Protein AF-A0A920JJE0-F1 (afdb_monomer_lite)

Structure (mmCIF, N/CA/C/O backbone):
data_AF-A0A920JJE0-F1
#
_entry.id   AF-A0A920JJE0-F1
#
loop_
_atom_site.group_PDB
_atom_site.id
_atom_site.type_symbol
_atom_site.label_atom_id
_atom_site.label_alt_id
_atom_site.label_comp_id
_atom_site.label_asym_id
_atom_site.label_entity_id
_atom_site.label_seq_id
_atom_site.pdbx_PDB_ins_code
_atom_site.Cartn_x
_atom_site.Cartn_y
_atom_site.Cartn_z
_atom_site.occupancy
_atom_site.B_iso_or_equiv
_atom_site.auth_seq_id
_atom_site.auth_comp_id
_atom_site.auth_asym_id
_atom_site.auth_atom_id
_atom_site.pdbx_PDB_model_num
ATOM 1 N N . MET A 1 1 ? 7.863 5.955 -34.265 1.00 67.25 1 MET A N 1
ATOM 2 C CA . MET A 1 1 ? 7.277 4.844 -33.481 1.00 67.25 1 MET A CA 1
ATOM 3 C C . MET A 1 1 ? 6.692 5.433 -32.214 1.00 67.25 1 MET A C 1
ATOM 5 O O . MET A 1 1 ? 7.344 6.296 -31.638 1.00 67.25 1 MET A O 1
ATOM 9 N N . SER A 1 2 ? 5.472 5.059 -31.826 1.00 91.81 2 SER A N 1
ATOM 10 C CA . SER A 1 2 ? 4.886 5.570 -30.582 1.00 91.81 2 SER A CA 1
ATOM 11 C C . SER A 1 2 ? 5.458 4.829 -29.368 1.00 91.81 2 SER A C 1
ATOM 13 O O . SER A 1 2 ? 5.899 3.686 -29.487 1.00 91.81 2 SER A O 1
ATOM 15 N N . VAL A 1 3 ? 5.428 5.463 -28.191 1.00 91.69 3 VAL A N 1
ATOM 16 C CA . VAL A 1 3 ? 5.827 4.825 -26.921 1.00 91.69 3 VAL A CA 1
ATOM 17 C C . VAL A 1 3 ? 4.988 3.573 -26.653 1.00 91.69 3 VAL A C 1
ATOM 19 O O . VAL A 1 3 ? 5.516 2.555 -26.221 1.00 91.69 3 VAL A O 1
ATOM 22 N N . ILE A 1 4 ? 3.692 3.620 -26.976 1.00 94.31 4 ILE A N 1
ATOM 23 C CA . ILE A 1 4 ? 2.770 2.493 -26.800 1.00 94.31 4 ILE A CA 1
ATOM 24 C C . ILE A 1 4 ? 3.209 1.295 -27.647 1.00 94.31 4 ILE A C 1
ATOM 26 O O . ILE A 1 4 ? 3.185 0.167 -27.162 1.00 94.31 4 ILE A O 1
ATOM 30 N N . ASP A 1 5 ? 3.624 1.526 -28.893 1.00 93.06 5 ASP A N 1
ATOM 31 C CA . ASP A 1 5 ? 4.067 0.440 -29.773 1.00 93.06 5 ASP A CA 1
ATOM 32 C C . ASP A 1 5 ? 5.364 -0.196 -29.265 1.00 93.06 5 ASP A C 1
ATOM 34 O O . ASP A 1 5 ? 5.488 -1.416 -29.299 1.00 93.06 5 ASP A O 1
ATOM 38 N N . GLY A 1 6 ? 6.281 0.608 -28.715 1.00 90.88 6 GLY A N 1
ATOM 39 C CA . GLY A 1 6 ? 7.491 0.101 -28.064 1.00 90.88 6 GLY A CA 1
ATOM 40 C C . GLY A 1 6 ? 7.186 -0.759 -26.833 1.00 90.88 6 GLY A C 1
ATOM 41 O O . GLY A 1 6 ? 7.701 -1.869 -26.717 1.00 90.88 6 GLY A O 1
ATOM 42 N N . LEU A 1 7 ? 6.294 -0.295 -25.949 1.00 93.88 7 LEU A N 1
ATOM 43 C CA . LEU A 1 7 ? 5.912 -1.018 -24.727 1.00 93.88 7 LEU A CA 1
ATOM 44 C C . LEU A 1 7 ? 5.159 -2.328 -25.007 1.00 93.88 7 LEU A C 1
ATOM 46 O O . LEU A 1 7 ? 5.242 -3.259 -24.214 1.00 93.88 7 LEU A O 1
ATOM 50 N N . LYS A 1 8 ? 4.435 -2.426 -26.130 1.00 94.25 8 LYS A N 1
ATOM 51 C CA . LYS A 1 8 ? 3.728 -3.658 -26.521 1.00 94.25 8 LYS A CA 1
ATOM 52 C C . LYS A 1 8 ? 4.667 -4.797 -26.909 1.00 94.25 8 LYS A C 1
ATOM 54 O O . LYS A 1 8 ? 4.292 -5.956 -26.760 1.00 94.25 8 LYS A O 1
ATOM 59 N N . THR A 1 9 ? 5.830 -4.475 -27.471 1.00 94.56 9 THR A N 1
ATOM 60 C CA . THR A 1 9 ? 6.784 -5.469 -27.992 1.00 94.56 9 THR A CA 1
ATOM 61 C C . THR A 1 9 ? 8.019 -5.641 -27.113 1.00 94.56 9 THR A C 1
ATOM 63 O O . THR A 1 9 ? 8.801 -6.560 -27.344 1.00 94.56 9 THR A O 1
ATOM 66 N N . GLY A 1 10 ? 8.219 -4.742 -26.149 1.00 89.88 10 GLY A N 1
ATOM 67 C CA . GLY A 1 10 ? 9.322 -4.795 -25.201 1.00 89.88 10 GLY A CA 1
ATOM 68 C C . GLY A 1 10 ? 9.167 -5.900 -24.148 1.00 89.88 10 GLY A C 1
ATOM 69 O O . GLY A 1 10 ? 8.113 -6.532 -24.033 1.00 89.88 10 GLY A O 1
ATOM 70 N N . PRO A 1 11 ? 10.225 -6.154 -23.366 1.00 90.81 11 PRO A N 1
ATOM 71 C CA . PRO A 1 11 ? 10.158 -7.055 -22.221 1.00 90.81 11 PRO A CA 1
ATOM 72 C C . PRO A 1 11 ? 9.220 -6.506 -21.130 1.00 90.81 11 PRO A C 1
ATOM 74 O O . PRO A 1 11 ? 9.002 -5.303 -21.018 1.00 90.81 11 PRO A O 1
ATOM 77 N N . ILE A 1 12 ? 8.694 -7.398 -20.281 1.00 89.81 12 ILE A N 1
ATOM 78 C CA . ILE A 1 12 ? 7.786 -7.032 -19.171 1.00 89.81 12 ILE A CA 1
ATOM 79 C C . ILE A 1 12 ? 8.454 -6.051 -18.193 1.00 89.81 12 ILE A C 1
ATOM 81 O O . ILE A 1 12 ? 7.794 -5.167 -17.653 1.00 89.81 12 ILE A O 1
ATOM 85 N N . ALA A 1 13 ? 9.755 -6.222 -17.953 1.00 87.00 13 ALA A N 1
ATOM 86 C CA . ALA A 1 13 ? 10.569 -5.331 -17.141 1.00 87.00 13 ALA A CA 1
ATOM 87 C C . ALA A 1 13 ? 12.016 -5.341 -17.648 1.00 87.00 13 ALA A C 1
ATOM 89 O O . ALA A 1 13 ? 12.543 -6.390 -18.023 1.00 87.00 13 ALA A O 1
ATOM 90 N N . GLU A 1 14 ? 12.659 -4.179 -17.616 1.00 85.69 14 GLU A N 1
ATOM 91 C CA . GLU A 1 14 ? 14.075 -3.983 -17.942 1.00 85.69 14 GLU A CA 1
ATOM 92 C C . GLU A 1 14 ? 14.844 -3.621 -16.664 1.00 85.69 14 GLU A C 1
ATOM 94 O O . GLU A 1 14 ? 14.265 -3.058 -15.736 1.00 85.69 14 GLU A O 1
ATOM 99 N N . ASN A 1 15 ? 16.142 -3.944 -16.599 1.00 82.06 15 ASN A N 1
ATOM 100 C CA . ASN A 1 15 ? 17.054 -3.549 -15.508 1.00 82.06 15 ASN A CA 1
ATOM 101 C C . ASN A 1 15 ? 16.544 -3.863 -14.084 1.00 82.06 15 ASN A C 1
ATOM 103 O O . ASN A 1 15 ? 16.678 -3.066 -13.156 1.00 82.06 15 ASN A O 1
ATOM 107 N N . THR A 1 16 ? 15.953 -5.045 -13.891 1.00 75.50 16 THR A N 1
ATOM 108 C CA . THR A 1 16 ? 15.315 -5.437 -12.620 1.00 75.50 16 THR A CA 1
ATOM 109 C C . THR A 1 16 ? 16.280 -5.531 -11.434 1.00 75.50 16 THR A C 1
ATOM 111 O O . THR A 1 16 ? 15.845 -5.393 -10.292 1.00 75.50 16 THR A O 1
ATOM 114 N N . ILE A 1 17 ? 17.574 -5.751 -11.684 1.00 71.12 17 ILE A N 1
ATOM 115 C CA . ILE A 1 17 ? 18.621 -5.792 -10.651 1.00 71.12 17 ILE A CA 1
ATOM 116 C C . ILE A 1 17 ? 18.922 -4.374 -10.152 1.00 71.12 17 ILE A C 1
ATOM 118 O O . ILE A 1 17 ? 18.770 -4.110 -8.961 1.00 71.12 17 ILE A O 1
ATOM 122 N N . ASP A 1 18 ? 19.232 -3.446 -11.060 1.00 68.25 18 ASP A N 1
ATOM 123 C CA . ASP A 1 18 ? 19.556 -2.053 -10.718 1.00 68.25 18 ASP A CA 1
ATOM 124 C C . ASP A 1 18 ? 18.393 -1.359 -9.990 1.00 68.25 18 ASP A C 1
ATOM 126 O O . ASP A 1 18 ? 18.593 -0.621 -9.022 1.00 68.25 18 ASP A O 1
ATOM 130 N N . ALA A 1 19 ? 17.153 -1.643 -10.411 1.00 65.25 19 ALA A N 1
ATOM 131 C CA . ALA A 1 19 ? 15.951 -1.136 -9.754 1.00 65.25 19 ALA A CA 1
ATOM 132 C C . ALA A 1 19 ? 15.831 -1.611 -8.293 1.00 65.25 19 ALA A C 1
ATOM 134 O O . ALA A 1 19 ? 15.384 -0.848 -7.433 1.00 65.25 19 ALA A O 1
ATOM 135 N N . ASN A 1 20 ? 16.248 -2.847 -7.996 1.00 66.12 20 ASN A N 1
ATOM 136 C CA . ASN A 1 20 ? 16.250 -3.372 -6.631 1.00 66.12 20 ASN A CA 1
ATOM 137 C C . ASN A 1 20 ? 17.321 -2.706 -5.766 1.00 66.12 20 ASN A C 1
ATOM 139 O O . ASN A 1 20 ? 17.008 -2.245 -4.667 1.00 66.12 20 ASN A O 1
ATOM 143 N N . GLU A 1 21 ? 18.556 -2.621 -6.262 1.00 64.44 21 GLU A N 1
ATOM 144 C CA . GLU A 1 21 ? 19.685 -2.067 -5.508 1.00 64.44 21 GLU A CA 1
ATOM 145 C C . GLU A 1 21 ? 19.473 -0.588 -5.158 1.00 64.44 21 GLU A C 1
ATOM 147 O O . GLU A 1 21 ? 19.671 -0.181 -4.014 1.00 64.44 21 GLU A O 1
ATOM 152 N N . GLN A 1 22 ? 18.996 0.219 -6.110 1.00 62.59 22 GLN A N 1
ATOM 153 C CA . GLN A 1 22 ? 18.858 1.666 -5.912 1.00 62.59 22 GLN A CA 1
ATOM 154 C C . GLN A 1 22 ? 17.677 2.067 -5.016 1.00 62.59 22 GLN A C 1
ATOM 156 O O . GLN A 1 22 ? 17.746 3.104 -4.358 1.00 62.59 22 GLN A O 1
ATOM 161 N N . HIS A 1 23 ? 16.589 1.287 -4.995 1.00 61.00 23 HIS A N 1
ATOM 162 C CA . HIS A 1 23 ? 15.334 1.694 -4.341 1.00 61.00 23 HIS A CA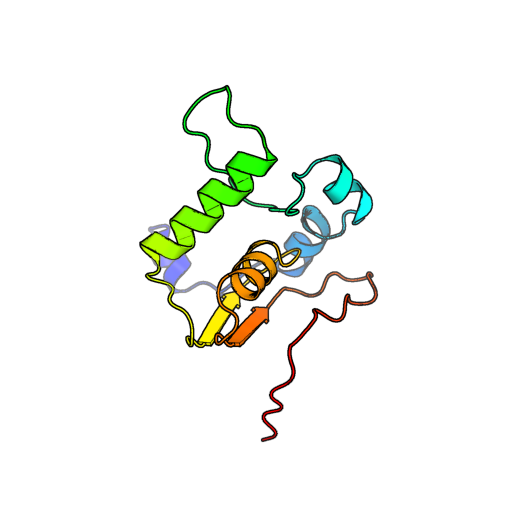 1
ATOM 163 C C . HIS A 1 23 ? 14.941 0.828 -3.140 1.00 61.00 23 HIS A C 1
ATOM 165 O O . HIS A 1 23 ? 14.182 1.284 -2.284 1.00 61.00 23 HIS A O 1
ATOM 171 N N . TYR A 1 24 ? 15.442 -0.406 -3.048 1.00 60.97 24 TYR A N 1
ATOM 172 C CA . TYR A 1 24 ? 14.976 -1.374 -2.057 1.00 60.97 24 TYR A CA 1
ATOM 173 C C . TYR A 1 24 ? 16.089 -1.927 -1.152 1.00 60.97 24 TYR A C 1
ATOM 175 O O . TYR A 1 24 ? 15.763 -2.544 -0.149 1.00 60.97 24 TYR A O 1
ATOM 183 N N . GLU A 1 25 ? 17.379 -1.669 -1.389 1.00 63.75 25 GLU A N 1
ATOM 184 C CA . GLU A 1 25 ? 18.462 -2.120 -0.483 1.00 63.75 25 GLU A CA 1
ATOM 185 C C . GLU A 1 25 ? 18.816 -1.124 0.645 1.00 63.75 25 GLU A C 1
ATOM 187 O O . GLU A 1 25 ? 19.881 -1.198 1.260 1.00 63.75 25 GLU A O 1
ATOM 192 N N . VAL A 1 26 ? 17.907 -0.202 0.978 1.00 71.88 26 VAL A N 1
ATOM 193 C CA . VAL A 1 26 ? 18.070 0.712 2.122 1.00 71.88 26 VAL A CA 1
ATOM 194 C C . VAL A 1 26 ? 17.692 -0.005 3.437 1.00 71.88 26 VAL A C 1
ATOM 196 O O . VAL A 1 26 ? 16.709 -0.753 3.460 1.00 71.88 26 VAL A O 1
ATOM 199 N N . PRO A 1 27 ? 18.422 0.195 4.558 1.00 77.62 27 PRO A N 1
ATOM 200 C CA . PRO A 1 27 ? 18.130 -0.487 5.821 1.00 77.62 27 PRO A CA 1
ATOM 201 C C . PRO A 1 27 ? 16.698 -0.265 6.322 1.00 77.62 27 PRO A C 1
ATOM 203 O O . PRO A 1 27 ? 16.173 0.844 6.272 1.00 77.62 27 PRO A O 1
ATOM 206 N N . GLY A 1 28 ? 16.079 -1.300 6.897 1.00 77.56 28 GLY A N 1
ATOM 207 C CA . GLY A 1 28 ? 14.695 -1.221 7.385 1.00 77.56 28 GLY A CA 1
ATOM 208 C C . GLY A 1 28 ? 14.449 -0.124 8.429 1.00 77.56 28 GLY A C 1
ATOM 209 O O . GLY A 1 28 ? 13.362 0.446 8.472 1.00 77.56 28 GLY A O 1
ATOM 210 N N . ASP A 1 29 ? 15.454 0.220 9.236 1.00 84.25 29 ASP A N 1
ATOM 211 C CA . ASP A 1 29 ? 15.330 1.276 10.249 1.00 84.25 29 ASP A CA 1
ATOM 212 C C . ASP A 1 29 ? 15.225 2.679 9.643 1.00 84.25 29 ASP A C 1
ATOM 214 O O . ASP A 1 29 ? 14.559 3.536 10.220 1.00 84.25 29 ASP A O 1
ATOM 218 N N . TYR A 1 30 ? 15.782 2.898 8.448 1.00 86.88 30 TYR A N 1
ATOM 219 C CA . TYR A 1 30 ? 15.549 4.135 7.706 1.00 86.88 30 TYR A CA 1
ATOM 220 C C . TYR A 1 30 ? 14.060 4.293 7.385 1.00 86.88 30 TYR A C 1
ATOM 222 O O . TYR A 1 30 ? 13.469 5.329 7.679 1.00 86.88 30 TYR A O 1
ATOM 230 N N . PHE A 1 31 ? 13.420 3.243 6.862 1.00 86.75 31 PHE A N 1
ATOM 231 C CA . PHE A 1 31 ? 11.998 3.290 6.516 1.00 86.75 31 PHE A CA 1
ATOM 232 C C . PHE A 1 31 ? 11.102 3.486 7.738 1.00 86.75 31 PHE A C 1
ATOM 234 O O . PHE A 1 31 ? 10.126 4.224 7.653 1.00 86.75 31 PHE A O 1
ATOM 241 N N . LYS A 1 32 ? 11.452 2.904 8.889 1.00 88.31 32 LYS A N 1
ATOM 242 C CA . LYS A 1 32 ? 10.739 3.172 10.149 1.00 88.31 32 LYS A CA 1
ATOM 243 C C . LYS A 1 32 ? 10.860 4.627 10.608 1.00 88.31 32 LYS A C 1
ATOM 245 O O . LYS A 1 32 ? 9.974 5.100 11.308 1.00 88.31 32 LYS A O 1
ATOM 250 N N . ALA A 1 33 ? 11.949 5.310 10.259 1.00 91.62 33 ALA A N 1
ATOM 251 C CA . ALA A 1 33 ? 12.177 6.699 10.645 1.00 91.62 33 ALA A CA 1
ATOM 252 C C . ALA A 1 33 ? 11.455 7.705 9.733 1.00 91.62 33 ALA A C 1
ATOM 254 O O . ALA A 1 33 ? 11.129 8.797 10.191 1.00 91.62 33 ALA A O 1
ATOM 255 N N . VAL A 1 34 ? 11.228 7.362 8.458 1.00 93.12 34 VAL A N 1
ATOM 256 C CA . VAL A 1 34 ? 10.676 8.302 7.460 1.00 93.12 34 VAL A CA 1
ATOM 257 C C . VAL A 1 34 ? 9.238 8.008 7.033 1.00 93.12 34 VAL A C 1
ATOM 259 O O . VAL A 1 34 ? 8.589 8.889 6.474 1.00 93.12 34 VAL A O 1
ATOM 262 N N . LEU A 1 35 ? 8.736 6.790 7.252 1.00 94.44 35 LEU A N 1
ATOM 263 C CA . LEU A 1 35 ? 7.363 6.411 6.908 1.00 94.44 35 LEU A CA 1
ATOM 264 C C . LEU A 1 35 ? 6.429 6.499 8.113 1.00 94.44 35 LEU A C 1
ATOM 266 O O . LEU A 1 35 ? 6.858 6.588 9.263 1.00 94.44 35 LEU A O 1
ATOM 270 N N . GLY A 1 36 ? 5.127 6.459 7.829 1.00 95.50 36 GLY A N 1
ATOM 271 C CA . GLY A 1 36 ? 4.110 6.390 8.861 1.00 95.50 36 GLY A CA 1
ATOM 272 C C . GLY A 1 36 ? 4.053 5.017 9.545 1.00 95.50 36 GLY A C 1
ATOM 273 O O . GLY A 1 36 ? 4.775 4.081 9.179 1.00 95.50 36 GLY A O 1
ATOM 274 N N . PRO A 1 37 ? 3.180 4.870 10.557 1.00 94.94 37 PRO A N 1
ATOM 275 C CA . PRO A 1 37 ? 3.080 3.659 11.371 1.00 94.94 37 PRO A CA 1
ATOM 276 C C . PRO A 1 37 ? 2.759 2.383 10.584 1.00 94.94 37 PRO A C 1
ATOM 278 O O . PRO A 1 37 ? 3.055 1.286 11.059 1.00 94.94 37 PRO A O 1
ATOM 281 N N . LYS A 1 38 ? 2.141 2.494 9.401 1.00 94.06 38 LYS A N 1
ATOM 282 C CA . LYS A 1 38 ? 1.817 1.349 8.541 1.00 94.06 38 LYS A CA 1
ATOM 283 C C . LYS A 1 38 ? 2.943 1.010 7.559 1.00 94.06 38 LYS A C 1
ATOM 285 O O . LYS A 1 38 ? 2.800 0.036 6.825 1.00 94.06 38 LYS A O 1
ATOM 290 N N . LEU A 1 39 ? 4.058 1.752 7.555 1.00 93.50 39 LEU A N 1
ATOM 291 C CA . LEU A 1 39 ? 5.197 1.575 6.641 1.00 93.50 39 LEU A CA 1
ATOM 292 C C . LEU A 1 39 ? 4.758 1.559 5.166 1.00 93.50 39 LEU A C 1
ATOM 294 O O . LEU A 1 39 ? 5.238 0.757 4.352 1.00 93.50 39 LEU A O 1
ATOM 298 N N . LYS A 1 40 ? 3.802 2.423 4.806 1.00 94.56 40 LYS A N 1
ATOM 299 C CA . LYS A 1 40 ? 3.263 2.492 3.450 1.00 94.56 40 LYS A CA 1
ATOM 300 C C . LYS A 1 40 ? 4.238 3.242 2.549 1.00 94.56 40 LYS A C 1
ATOM 302 O O . LYS A 1 40 ? 4.234 4.464 2.459 1.00 94.56 40 LYS A O 1
ATOM 307 N N . TYR A 1 41 ? 5.053 2.488 1.820 1.00 92.88 41 TYR A N 1
ATOM 308 C CA . TYR A 1 41 ? 5.978 3.047 0.834 1.00 92.88 41 TYR A CA 1
ATOM 309 C C . TYR A 1 41 ? 5.299 3.276 -0.529 1.00 92.88 41 TYR A C 1
ATOM 311 O O . TYR A 1 41 ? 5.671 2.698 -1.545 1.00 92.88 41 TYR A O 1
ATOM 319 N N . SER A 1 42 ? 4.222 4.065 -0.525 1.00 94.31 42 SER A N 1
ATOM 320 C CA . SER A 1 42 ? 3.493 4.545 -1.707 1.00 94.31 42 SER A CA 1
ATOM 321 C C . SER A 1 42 ? 2.577 5.714 -1.318 1.00 94.31 42 SER A C 1
ATOM 323 O O . SER A 1 42 ? 2.339 5.941 -0.134 1.00 94.31 42 SER A O 1
ATOM 325 N N . CYS A 1 43 ? 2.039 6.449 -2.299 1.00 97.19 43 CYS A N 1
ATOM 326 C CA . CYS A 1 43 ? 1.274 7.688 -2.080 1.00 97.19 43 CYS A CA 1
ATOM 327 C C . CYS A 1 43 ? 0.189 7.555 -0.994 1.00 97.19 43 CYS A C 1
ATOM 329 O O . CYS A 1 43 ? -0.574 6.594 -1.016 1.00 97.19 43 CYS A O 1
ATOM 331 N N . CYS A 1 44 ? 0.119 8.497 -0.055 1.00 98.00 44 CYS A N 1
ATOM 332 C CA . CYS A 1 44 ? -0.929 8.584 0.969 1.00 98.00 44 CYS A CA 1
ATOM 333 C C . CYS A 1 44 ? -2.065 9.512 0.511 1.00 98.00 44 CYS A C 1
ATOM 335 O O . CYS A 1 44 ? -1.920 10.218 -0.484 1.00 98.00 44 CYS A O 1
ATOM 337 N N . TRP A 1 45 ? -3.207 9.490 1.200 1.00 98.25 45 TRP A N 1
ATOM 338 C CA . TRP A 1 45 ? -4.368 10.309 0.846 1.00 98.25 45 TRP A CA 1
ATOM 339 C C . TRP A 1 45 ? -4.608 11.388 1.900 1.00 98.25 45 TRP A C 1
ATOM 341 O O . TRP A 1 45 ? -4.891 11.070 3.052 1.00 98.25 45 TRP A O 1
ATOM 351 N N . PHE A 1 46 ? -4.535 12.655 1.499 1.00 97.81 46 PHE A N 1
ATOM 352 C CA . PHE A 1 46 ? -4.731 13.807 2.377 1.00 97.81 46 PHE A CA 1
ATOM 353 C C . PHE A 1 46 ? -5.878 14.652 1.827 1.00 97.81 46 PHE A C 1
ATOM 355 O O . PHE A 1 46 ? -5.778 15.171 0.718 1.00 97.81 46 PHE A O 1
ATOM 362 N N . ASP A 1 47 ? -6.967 14.762 2.586 1.00 94.25 47 ASP A N 1
ATOM 363 C CA . ASP A 1 47 ? -8.096 15.627 2.214 1.00 94.25 47 ASP A CA 1
ATOM 364 C C . ASP A 1 47 ? -7.770 17.107 2.461 1.00 94.25 47 ASP A C 1
ATOM 366 O O . ASP A 1 47 ? -8.228 17.981 1.729 1.00 94.25 47 ASP A O 1
ATOM 370 N N . ASP A 1 48 ? -6.945 17.370 3.475 1.00 96.38 48 ASP A N 1
ATOM 371 C CA . ASP A 1 48 ? -6.464 18.689 3.862 1.00 96.38 48 ASP A CA 1
ATOM 372 C C . ASP A 1 48 ? -5.177 18.567 4.704 1.00 96.38 48 ASP A C 1
ATOM 374 O O . ASP A 1 48 ? -4.698 17.467 4.998 1.00 96.38 48 ASP A O 1
ATOM 378 N N . GLU A 1 49 ? -4.611 19.712 5.085 1.00 95.50 49 GLU A N 1
ATOM 379 C CA . GLU A 1 49 ? -3.324 19.825 5.783 1.00 95.50 49 GLU A CA 1
ATOM 380 C C . GLU A 1 49 ? -3.333 19.305 7.233 1.00 95.50 49 GLU A C 1
ATOM 382 O O . GLU A 1 49 ? -2.267 19.087 7.806 1.00 95.50 49 GLU A O 1
ATOM 387 N N . SER A 1 50 ? -4.505 19.099 7.846 1.00 96.50 50 SER A N 1
ATOM 388 C CA . SER A 1 50 ? -4.619 18.588 9.220 1.00 96.50 50 SER A CA 1
ATOM 389 C C . SER A 1 50 ? -4.426 17.074 9.323 1.00 96.50 50 SER A C 1
ATOM 391 O O . SER A 1 50 ? -4.163 16.562 10.412 1.00 96.50 50 SER A O 1
ATOM 393 N N . VAL A 1 51 ? -4.531 16.356 8.200 1.00 96.88 51 VAL A N 1
ATOM 394 C CA . VAL A 1 51 ? -4.408 14.897 8.149 1.00 96.88 51 VAL A CA 1
ATOM 395 C C . VAL A 1 51 ? -2.962 14.490 8.421 1.00 96.88 51 VAL A C 1
ATOM 397 O O . VAL A 1 51 ? -2.046 14.804 7.660 1.00 96.88 51 VAL A O 1
ATOM 400 N N . SER A 1 52 ? -2.750 13.738 9.499 1.00 97.75 52 SER A N 1
ATOM 401 C CA . SER A 1 52 ? -1.432 13.200 9.827 1.00 97.75 52 SER A CA 1
ATOM 402 C C . SER A 1 52 ? -0.981 12.153 8.802 1.00 97.75 52 SER A C 1
ATOM 404 O O . SER A 1 52 ? -1.791 11.521 8.123 1.00 97.75 52 SER A O 1
ATOM 406 N N . LEU A 1 53 ? 0.331 11.899 8.720 1.00 97.38 53 LEU A N 1
ATOM 407 C CA . LEU A 1 53 ? 0.876 10.879 7.816 1.00 97.38 53 LEU A CA 1
ATOM 408 C C . LEU A 1 53 ? 0.220 9.504 8.029 1.00 97.38 53 LEU A C 1
ATOM 410 O O . LEU A 1 53 ? -0.175 8.863 7.062 1.00 97.38 53 LEU A O 1
ATOM 414 N N . GLY A 1 54 ? 0.054 9.073 9.284 1.00 97.44 54 GLY A N 1
ATOM 415 C CA . GLY A 1 54 ? -0.566 7.782 9.598 1.00 97.44 54 GLY A CA 1
ATOM 416 C C . GLY A 1 54 ? -2.042 7.703 9.198 1.00 97.44 54 GLY A C 1
ATOM 417 O O . GLY A 1 54 ? -2.485 6.674 8.691 1.00 97.44 54 GLY A O 1
ATOM 418 N N . GLU A 1 55 ? -2.800 8.789 9.361 1.00 98.12 55 GLU A N 1
ATOM 419 C CA . GLU A 1 55 ? -4.178 8.857 8.861 1.00 98.12 55 GLU A CA 1
ATOM 420 C C . GLU A 1 55 ? -4.208 8.813 7.334 1.00 98.12 55 GLU A C 1
ATOM 422 O O . GLU A 1 55 ? -5.033 8.104 6.760 1.00 98.12 55 GLU A O 1
ATOM 427 N N . GLY A 1 56 ? -3.272 9.495 6.669 1.00 98.50 56 GLY A N 1
ATOM 428 C CA . GLY A 1 56 ? -3.163 9.473 5.216 1.00 98.50 56 GLY A CA 1
ATOM 429 C C . GLY A 1 56 ? -2.816 8.094 4.647 1.00 98.50 56 GLY A C 1
ATOM 430 O O . GLY A 1 56 ? -3.309 7.726 3.574 1.00 98.50 56 GLY A O 1
ATOM 431 N N . GLU A 1 57 ? -2.014 7.297 5.362 1.00 98.44 57 GLU A N 1
ATOM 432 C CA . GLU A 1 57 ? -1.753 5.896 5.010 1.00 98.44 57 GLU A CA 1
ATOM 433 C C . GLU A 1 57 ? -3.047 5.074 5.031 1.00 98.44 57 GLU A C 1
ATOM 435 O O . GLU A 1 57 ? -3.341 4.353 4.073 1.00 98.44 57 GLU A O 1
ATOM 440 N N . ILE A 1 58 ? -3.825 5.201 6.112 1.00 98.31 58 ILE A N 1
ATOM 441 C CA . ILE A 1 58 ? -5.078 4.466 6.312 1.00 98.31 58 ILE A CA 1
ATOM 442 C C . ILE A 1 58 ? -6.119 4.891 5.278 1.00 98.31 58 ILE A C 1
ATOM 444 O O . ILE A 1 58 ? -6.650 4.025 4.588 1.00 98.31 58 ILE A O 1
ATOM 448 N N . LYS A 1 59 ? -6.349 6.199 5.101 1.00 98.25 59 LYS A N 1
ATOM 449 C CA . LYS A 1 59 ? -7.316 6.741 4.131 1.00 98.25 59 LYS A CA 1
ATOM 450 C C . LYS A 1 59 ? -7.053 6.231 2.721 1.00 98.25 59 LYS A C 1
ATOM 452 O O . LYS A 1 59 ? -7.969 5.795 2.024 1.00 98.25 59 LYS A O 1
ATOM 457 N N . MET A 1 60 ? -5.786 6.221 2.302 1.00 98.50 60 MET A N 1
ATOM 458 C CA . MET A 1 60 ? -5.444 5.684 0.991 1.00 98.50 60 MET A CA 1
ATOM 459 C C . MET A 1 60 ? -5.770 4.190 0.893 1.00 98.50 60 MET A C 1
ATOM 461 O O . MET A 1 60 ? -6.341 3.766 -0.111 1.00 98.50 60 MET A O 1
ATOM 465 N N . MET A 1 61 ? -5.429 3.387 1.907 1.00 98.25 61 MET A N 1
ATOM 466 C CA . MET A 1 61 ? -5.750 1.957 1.890 1.00 98.25 61 MET A CA 1
ATOM 467 C C . MET A 1 61 ? -7.263 1.712 1.904 1.00 98.25 61 MET A C 1
ATOM 469 O O . MET A 1 61 ? -7.728 0.869 1.146 1.00 98.25 61 MET A O 1
ATOM 473 N N . GLU A 1 62 ? -8.049 2.478 2.662 1.00 98.25 62 GLU A N 1
ATOM 474 C CA . GLU A 1 62 ? -9.518 2.404 2.630 1.00 98.25 62 GLU A CA 1
ATOM 475 C C . GLU A 1 62 ? -10.080 2.700 1.234 1.00 98.25 62 GLU A C 1
ATOM 477 O O . GLU A 1 62 ? -10.960 1.977 0.763 1.00 98.25 62 GLU A O 1
ATOM 482 N N . SER A 1 63 ? -9.498 3.665 0.513 1.00 98.31 63 SER A N 1
ATOM 483 C CA . SER A 1 63 ? -9.882 3.933 -0.879 1.00 98.31 63 SER A CA 1
ATOM 484 C C . SER A 1 63 ? -9.635 2.734 -1.806 1.00 98.31 63 SER A C 1
ATOM 486 O O . SER A 1 63 ? -10.381 2.525 -2.764 1.00 98.31 63 SER A O 1
ATOM 488 N N . TYR A 1 64 ? -8.610 1.916 -1.533 1.00 98.12 64 TYR A N 1
ATOM 489 C CA . TYR A 1 64 ? -8.353 0.698 -2.303 1.00 98.12 64 TYR A CA 1
ATOM 490 C C . TYR A 1 64 ? -9.440 -0.344 -2.056 1.00 98.12 64 TYR A C 1
ATOM 492 O O . TYR A 1 64 ? -9.919 -0.942 -3.015 1.00 98.12 64 TYR A O 1
ATOM 500 N N . LEU A 1 65 ? -9.853 -0.531 -0.799 1.00 97.56 65 LEU A N 1
ATOM 501 C CA . LEU A 1 65 ? -10.925 -1.459 -0.429 1.00 97.56 65 LEU A CA 1
ATOM 502 C C . LEU A 1 65 ? -12.234 -1.095 -1.134 1.00 97.56 65 LEU A C 1
ATOM 504 O O . LEU A 1 65 ? -12.869 -1.969 -1.719 1.00 97.56 65 LEU A O 1
ATOM 508 N N . GLU A 1 66 ? -12.601 0.188 -1.131 1.00 98.00 66 GLU A N 1
ATOM 509 C CA . GLU A 1 66 ? -13.805 0.675 -1.810 1.00 98.00 66 GLU A CA 1
ATOM 510 C C . GLU A 1 66 ? -13.726 0.446 -3.326 1.00 98.00 66 GLU A C 1
ATOM 512 O O . GLU A 1 66 ? -14.603 -0.181 -3.923 1.00 98.00 66 GLU A O 1
ATOM 517 N N . ARG A 1 67 ? -12.645 0.911 -3.962 1.00 98.38 67 ARG A N 1
ATOM 518 C CA . ARG A 1 67 ? -12.500 0.867 -5.426 1.00 98.38 67 ARG A CA 1
ATOM 519 C C . ARG A 1 67 ? -12.360 -0.554 -5.962 1.00 98.38 67 ARG A C 1
ATOM 521 O O . ARG A 1 67 ? -12.886 -0.851 -7.032 1.00 98.38 67 ARG A O 1
ATOM 528 N N . ALA A 1 68 ? -11.660 -1.419 -5.231 1.00 97.88 68 ALA A N 1
ATOM 529 C CA . ALA A 1 68 ? -11.495 -2.826 -5.583 1.00 97.88 68 ALA A CA 1
ATOM 530 C C . ALA A 1 68 ? -12.650 -3.711 -5.084 1.00 97.88 68 ALA A C 1
ATOM 532 O O . ALA A 1 68 ? -12.656 -4.900 -5.394 1.00 97.88 68 ALA A O 1
ATOM 533 N N . LYS A 1 69 ? -13.635 -3.141 -4.368 1.00 98.06 69 LYS A N 1
ATOM 534 C CA . LYS A 1 69 ? -14.800 -3.846 -3.803 1.00 98.06 69 LYS A CA 1
ATOM 535 C C . LYS A 1 69 ? -14.386 -5.054 -2.962 1.00 98.06 69 LYS A C 1
ATOM 537 O O . LYS A 1 69 ? -14.858 -6.176 -3.160 1.00 98.06 69 LYS A O 1
ATOM 542 N N . ILE A 1 70 ? -13.442 -4.811 -2.060 1.00 97.81 70 ILE A N 1
ATOM 543 C CA . ILE A 1 70 ? -12.929 -5.845 -1.171 1.00 97.81 70 ILE A CA 1
ATOM 544 C C . ILE A 1 70 ? -13.963 -6.150 -0.091 1.00 97.81 70 ILE A C 1
ATOM 546 O O . ILE A 1 70 ? -14.451 -5.250 0.592 1.00 97.81 70 ILE A O 1
ATOM 550 N N . GLU A 1 71 ? -14.240 -7.435 0.086 1.00 97.75 71 GLU A N 1
ATOM 551 C CA . GLU A 1 71 ? -15.178 -7.963 1.073 1.00 97.75 71 GLU A CA 1
ATOM 552 C C . GLU A 1 71 ? -14.536 -9.122 1.849 1.00 97.75 71 GLU A C 1
ATOM 554 O O . GLU A 1 71 ? -13.577 -9.757 1.394 1.00 97.75 71 GLU A O 1
ATOM 559 N N . ASP A 1 72 ? -15.057 -9.402 3.044 1.00 98.25 72 ASP A N 1
ATOM 560 C CA . ASP A 1 72 ? -14.565 -10.507 3.866 1.00 98.25 72 ASP A CA 1
ATOM 561 C C . ASP A 1 72 ? -14.875 -11.871 3.223 1.00 98.25 72 ASP A C 1
ATOM 563 O O . ASP A 1 72 ? -15.938 -12.074 2.638 1.00 98.25 72 ASP A O 1
ATOM 567 N N . GLY A 1 73 ? -13.949 -12.823 3.344 1.00 96.94 73 GLY A N 1
ATOM 568 C CA . GLY A 1 73 ? -14.058 -14.156 2.736 1.00 96.94 73 GLY A CA 1
ATOM 569 C C . GLY A 1 73 ? -13.462 -14.278 1.328 1.00 96.94 73 GLY A C 1
ATOM 570 O O . GLY A 1 73 ? -13.483 -15.366 0.749 1.00 96.94 73 GLY A O 1
ATOM 571 N N . GLN A 1 74 ? -12.900 -13.203 0.773 1.00 97.94 74 GLN A N 1
ATOM 572 C CA . GLN A 1 74 ? -12.239 -13.216 -0.533 1.00 97.94 74 GLN A CA 1
ATOM 573 C C . GLN A 1 74 ? -10.809 -13.783 -0.469 1.00 97.94 74 GLN A C 1
ATOM 575 O O . GLN A 1 74 ? -10.147 -13.791 0.569 1.00 97.94 74 GLN A O 1
ATOM 580 N N . MET A 1 75 ? -10.296 -14.229 -1.618 1.00 97.62 75 MET A N 1
ATOM 581 C CA . MET A 1 75 ? -8.866 -14.498 -1.806 1.00 97.62 75 MET A CA 1
ATOM 582 C C . MET A 1 75 ? -8.229 -13.294 -2.497 1.00 97.62 75 MET A C 1
ATOM 584 O O . MET A 1 75 ? -8.660 -12.919 -3.585 1.00 97.62 75 MET A O 1
ATOM 588 N N . ILE A 1 76 ? -7.217 -12.692 -1.875 1.00 96.44 76 ILE A N 1
ATOM 589 C CA . ILE A 1 76 ? -6.652 -11.405 -2.295 1.00 96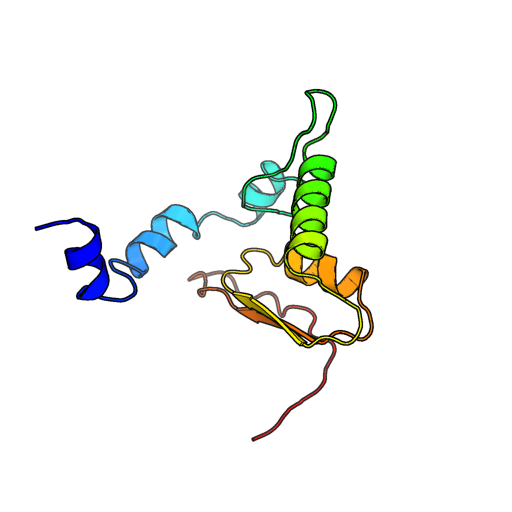.44 76 ILE A CA 1
ATOM 590 C C . ILE A 1 76 ? -5.144 -11.552 -2.498 1.00 96.44 76 ILE A C 1
ATOM 592 O O . ILE A 1 76 ? -4.453 -12.091 -1.635 1.00 96.44 76 ILE A O 1
ATOM 596 N N . LEU A 1 77 ? -4.637 -11.059 -3.632 1.00 95.94 77 LEU A N 1
ATOM 597 C CA . LEU A 1 77 ? -3.211 -11.018 -3.961 1.00 95.94 77 LEU A CA 1
ATOM 598 C C . LEU A 1 77 ? -2.697 -9.571 -3.932 1.00 95.94 77 LEU A C 1
ATOM 600 O O . LEU A 1 77 ? -3.134 -8.743 -4.726 1.00 95.94 77 LEU A O 1
ATOM 604 N N . ASP A 1 78 ? -1.736 -9.296 -3.055 1.00 94.12 78 ASP A N 1
ATOM 605 C CA . ASP A 1 78 ? -0.984 -8.042 -2.958 1.00 94.12 78 ASP A CA 1
ATOM 606 C C . ASP A 1 78 ? 0.370 -8.213 -3.674 1.00 94.12 78 ASP A C 1
ATOM 608 O O . ASP A 1 78 ? 1.327 -8.777 -3.128 1.00 94.12 78 ASP A O 1
ATOM 612 N N . LEU A 1 79 ? 0.415 -7.813 -4.950 1.00 92.50 79 LEU A N 1
ATOM 613 C CA . LEU A 1 79 ? 1.592 -7.924 -5.814 1.00 92.50 79 LEU A CA 1
ATOM 614 C C . LEU A 1 79 ? 2.453 -6.659 -5.705 1.00 92.50 79 LEU A C 1
ATOM 616 O O . LEU A 1 79 ? 2.005 -5.565 -6.031 1.00 92.50 79 LEU A O 1
ATOM 620 N N . GLY A 1 80 ? 3.709 -6.819 -5.294 1.00 88.56 80 GLY A N 1
ATOM 621 C CA . GLY A 1 80 ? 4.576 -5.693 -4.943 1.00 88.56 80 GLY A CA 1
ATOM 622 C C . GLY A 1 80 ? 4.311 -5.181 -3.526 1.00 88.56 80 GLY A C 1
ATOM 623 O O . GLY A 1 80 ? 4.392 -3.982 -3.282 1.00 88.56 80 GLY A O 1
ATOM 624 N N . CYS A 1 81 ? 4.033 -6.083 -2.579 1.00 89.06 81 CYS A N 1
ATOM 625 C CA . CYS A 1 81 ? 3.521 -5.740 -1.246 1.00 89.06 81 CYS A CA 1
ATOM 626 C C . CYS A 1 81 ? 4.476 -4.906 -0.365 1.00 89.06 81 CYS A C 1
ATOM 628 O O . CYS A 1 81 ? 4.098 -4.471 0.723 1.00 89.06 81 CYS A O 1
ATOM 630 N N . GLY A 1 82 ? 5.736 -4.714 -0.774 1.00 88.44 82 GLY A N 1
ATOM 631 C CA . GLY A 1 82 ? 6.735 -3.936 -0.035 1.00 88.44 82 GLY A CA 1
ATOM 632 C C . GLY A 1 82 ? 6.956 -4.451 1.393 1.00 88.44 82 GLY A C 1
ATOM 633 O O . GLY A 1 82 ? 7.420 -5.579 1.596 1.00 88.44 82 GLY A O 1
ATOM 634 N N . TRP A 1 83 ? 6.619 -3.614 2.381 1.00 88.38 83 TRP A N 1
ATOM 635 C CA . TRP A 1 83 ? 6.658 -3.930 3.818 1.00 88.38 83 TRP A CA 1
ATOM 636 C C . TRP A 1 83 ? 5.412 -4.675 4.330 1.00 88.38 83 TRP A C 1
ATOM 638 O O . TRP A 1 83 ? 5.348 -5.022 5.505 1.00 88.38 83 TRP A O 1
ATOM 648 N N . GLY A 1 84 ? 4.433 -4.945 3.461 1.00 90.75 84 GLY A N 1
ATOM 649 C CA . GLY A 1 84 ? 3.187 -5.635 3.800 1.00 90.75 84 GLY A CA 1
ATOM 650 C C . GLY A 1 84 ? 2.109 -4.725 4.390 1.00 90.75 84 GLY A C 1
ATOM 651 O O . GLY A 1 84 ? 1.183 -5.233 5.011 1.00 90.75 84 GLY A O 1
ATOM 652 N N . SER A 1 85 ? 2.218 -3.405 4.206 1.00 94.12 85 SER A N 1
ATOM 653 C CA . SER A 1 85 ? 1.293 -2.399 4.754 1.00 94.12 85 SER A CA 1
ATOM 654 C C . SER A 1 85 ? -0.177 -2.718 4.452 1.00 94.12 85 SER A C 1
ATOM 656 O O . SER A 1 85 ? -0.975 -2.871 5.377 1.00 94.12 85 SER A O 1
ATOM 658 N N . LEU A 1 86 ? -0.516 -2.914 3.172 1.00 96.62 86 LEU A N 1
ATOM 659 C CA . LEU A 1 86 ? -1.867 -3.279 2.744 1.00 96.62 86 LEU A CA 1
ATOM 660 C C . LEU A 1 86 ? -2.234 -4.705 3.164 1.00 96.62 86 LEU A C 1
ATOM 662 O O . LEU A 1 86 ? -3.319 -4.925 3.689 1.00 96.62 86 LEU A O 1
ATOM 666 N N . SER A 1 87 ? -1.329 -5.668 2.985 1.00 95.56 87 SER A N 1
ATOM 667 C CA . SER A 1 87 ? -1.559 -7.062 3.386 1.00 95.56 87 SER A CA 1
ATOM 668 C C . SER A 1 87 ? -1.942 -7.213 4.867 1.00 95.56 87 SER A C 1
ATOM 670 O O . SER A 1 87 ? -2.892 -7.925 5.190 1.00 95.56 87 SER A O 1
ATOM 672 N N . LEU A 1 88 ? -1.232 -6.530 5.771 1.00 94.94 88 LEU A N 1
ATOM 673 C CA . LEU A 1 88 ? -1.525 -6.534 7.207 1.00 94.94 88 LEU A CA 1
ATOM 674 C C . LEU A 1 88 ? -2.836 -5.801 7.510 1.00 94.94 88 LEU A C 1
ATOM 676 O O . LEU A 1 88 ? -3.652 -6.309 8.273 1.00 94.94 88 LEU A O 1
ATOM 680 N N . PHE A 1 89 ? -3.073 -4.658 6.860 1.00 96.50 89 PHE A N 1
ATOM 681 C CA . PHE A 1 89 ? -4.324 -3.911 6.989 1.00 96.50 89 PHE A CA 1
ATOM 682 C C . PHE A 1 89 ? -5.552 -4.739 6.567 1.00 96.50 89 PHE A C 1
ATOM 684 O O . PHE A 1 89 ? -6.567 -4.750 7.262 1.00 96.50 89 PHE A O 1
ATOM 691 N N . LEU A 1 90 ? -5.448 -5.491 5.467 1.00 96.75 90 LEU A N 1
ATOM 692 C CA . LEU A 1 90 ? -6.485 -6.415 5.004 1.00 96.75 90 LEU A CA 1
ATOM 693 C C . LEU A 1 90 ? -6.705 -7.567 5.990 1.00 96.75 90 LEU A C 1
ATOM 695 O O . LEU A 1 90 ? -7.848 -7.890 6.300 1.00 96.75 90 LEU A O 1
ATOM 699 N N . ALA A 1 91 ? -5.628 -8.168 6.503 1.00 94.94 91 ALA A N 1
ATOM 700 C CA . ALA A 1 91 ? -5.713 -9.284 7.443 1.00 94.94 91 ALA A CA 1
ATOM 701 C C . ALA A 1 91 ? -6.348 -8.890 8.791 1.00 94.94 91 ALA A C 1
ATOM 703 O O . ALA A 1 91 ? -7.030 -9.711 9.404 1.00 94.94 91 ALA A O 1
ATOM 704 N N . GLU A 1 92 ? -6.144 -7.648 9.245 1.00 94.62 92 GLU A N 1
ATOM 705 C CA . GLU A 1 92 ? -6.802 -7.090 10.435 1.00 94.62 92 GLU A CA 1
ATOM 706 C C . GLU A 1 92 ? -8.315 -6.904 10.220 1.00 94.62 92 GLU A C 1
ATOM 708 O O . GLU A 1 92 ? -9.101 -7.152 11.134 1.00 94.62 92 GLU A O 1
ATOM 713 N N . ARG A 1 93 ? -8.732 -6.481 9.019 1.00 96.25 93 ARG A N 1
ATOM 714 C CA . ARG A 1 93 ? -10.117 -6.071 8.729 1.00 96.25 93 ARG A CA 1
ATOM 715 C C . ARG A 1 93 ? -11.008 -7.187 8.178 1.00 96.25 93 ARG A C 1
ATOM 717 O O . ARG A 1 93 ? -12.221 -7.132 8.366 1.00 96.25 93 ARG A O 1
ATOM 724 N N . PHE A 1 94 ? -10.419 -8.190 7.531 1.00 97.00 94 PHE A N 1
ATOM 725 C CA . PHE A 1 94 ? -11.123 -9.277 6.845 1.00 97.00 94 PHE A CA 1
ATOM 726 C C . PHE A 1 94 ? -10.639 -10.649 7.347 1.00 97.00 94 PHE A C 1
ATOM 728 O O . PHE A 1 94 ? -9.814 -11.307 6.704 1.00 97.00 94 PHE A O 1
ATOM 735 N N . PRO A 1 95 ? -11.103 -11.091 8.532 1.00 94.62 95 P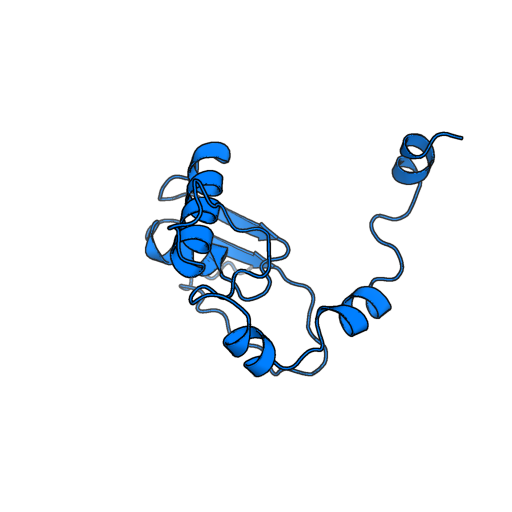RO A N 1
ATOM 736 C CA . PRO A 1 95 ? -10.580 -12.277 9.209 1.00 94.62 95 PRO A CA 1
ATOM 737 C C . PRO A 1 95 ? -10.883 -13.607 8.500 1.00 94.62 95 PRO A C 1
ATOM 739 O O . PRO A 1 95 ? -10.248 -14.616 8.838 1.00 94.62 95 PRO A O 1
ATOM 742 N N . ASN A 1 96 ? -11.842 -13.625 7.567 1.00 96.19 96 ASN A N 1
ATOM 743 C CA . ASN A 1 96 ? -12.209 -14.795 6.769 1.00 96.19 96 ASN A CA 1
ATOM 744 C C . ASN A 1 96 ? -11.542 -14.805 5.385 1.00 96.19 96 ASN A C 1
ATOM 746 O O . ASN A 1 96 ? -11.587 -15.830 4.702 1.00 96.19 96 ASN A O 1
ATOM 750 N N . SER A 1 97 ? -10.905 -13.706 4.979 1.00 96.56 97 SER A N 1
ATOM 751 C CA . SER A 1 97 ? -10.174 -13.618 3.715 1.00 96.56 97 SER A CA 1
ATOM 752 C C . SER A 1 97 ? -8.819 -14.335 3.761 1.00 96.56 97 SER A C 1
ATOM 754 O O . SER A 1 97 ? -8.166 -14.449 4.801 1.00 96.56 97 SER A O 1
ATOM 756 N N . ALA A 1 98 ? -8.365 -14.806 2.599 1.00 94.69 98 ALA A N 1
ATOM 757 C CA . ALA A 1 98 ? -7.020 -15.340 2.405 1.00 94.69 98 ALA A CA 1
ATOM 758 C C . ALA A 1 98 ? -6.156 -14.303 1.680 1.00 94.69 98 ALA A C 1
ATOM 760 O O . ALA A 1 98 ? -6.417 -13.980 0.523 1.00 94.69 98 ALA A O 1
ATOM 761 N N . ILE A 1 99 ? -5.124 -13.794 2.356 1.00 95.06 99 ILE A N 1
ATOM 762 C CA . ILE A 1 99 ? -4.230 -12.764 1.814 1.00 95.06 99 ILE A CA 1
ATOM 763 C C . ILE A 1 99 ? -2.913 -13.407 1.370 1.00 95.06 99 ILE A C 1
ATOM 765 O O . ILE A 1 99 ? -2.231 -14.068 2.157 1.00 95.06 99 ILE A O 1
ATOM 769 N N . TYR A 1 100 ? -2.556 -13.201 0.106 1.00 93.00 100 TYR A N 1
ATOM 770 C CA . TYR A 1 100 ? -1.303 -13.632 -0.501 1.00 93.00 100 TYR A CA 1
ATOM 771 C C . TYR A 1 100 ? -0.475 -12.400 -0.838 1.00 93.00 100 TYR A C 1
ATOM 773 O O . TYR A 1 100 ? -0.960 -11.495 -1.506 1.00 93.00 100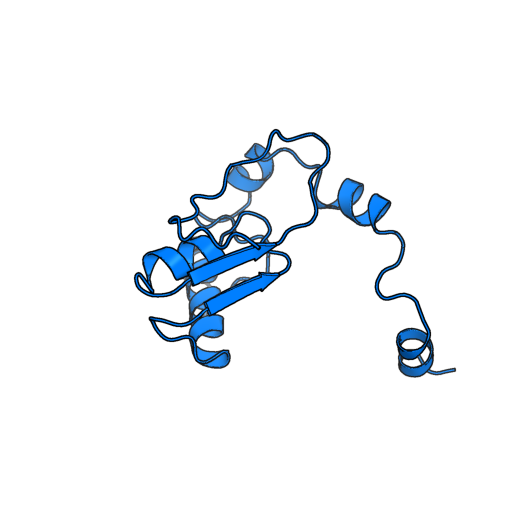 TYR A O 1
ATOM 781 N N . SER A 1 101 ? 0.780 -12.373 -0.406 1.00 89.62 101 SER A N 1
ATOM 782 C CA . SER A 1 101 ? 1.660 -11.220 -0.602 1.00 89.62 101 SER A CA 1
ATOM 783 C C . SER A 1 101 ? 2.882 -11.646 -1.401 1.00 89.62 101 SER A C 1
ATOM 785 O O . SER A 1 101 ? 3.561 -12.607 -1.034 1.00 89.62 101 SER A O 1
ATOM 787 N N . VAL A 1 102 ? 3.172 -10.931 -2.484 1.00 87.56 102 VAL A N 1
ATOM 788 C CA . VAL A 1 102 ? 4.337 -11.183 -3.336 1.00 87.56 102 VAL A CA 1
ATOM 789 C C . VAL A 1 102 ? 5.178 -9.918 -3.393 1.00 87.56 102 VAL A C 1
ATOM 791 O O . VAL A 1 102 ? 4.675 -8.833 -3.667 1.00 87.56 102 VAL A O 1
ATOM 794 N N . ARG A 1 103 ? 6.483 -10.056 -3.168 1.00 80.19 103 ARG A N 1
ATOM 795 C CA . ARG A 1 103 ? 7.467 -8.982 -3.333 1.00 80.19 103 ARG A CA 1
ATOM 796 C C . ARG A 1 103 ? 8.719 -9.519 -3.997 1.00 80.19 103 ARG A C 1
ATOM 798 O O . ARG A 1 103 ? 9.043 -10.697 -3.847 1.00 80.19 103 ARG A O 1
ATOM 805 N N . THR A 1 104 ? 9.461 -8.635 -4.647 1.00 71.00 104 THR A N 1
ATOM 806 C CA . THR A 1 104 ? 10.819 -8.949 -5.083 1.00 71.00 104 THR A CA 1
ATOM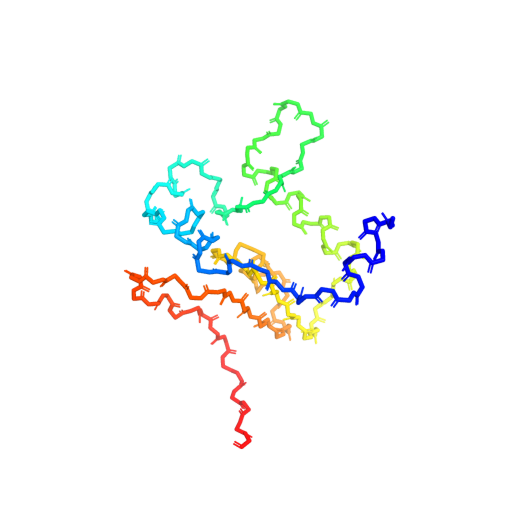 807 C C . THR A 1 104 ? 11.704 -9.189 -3.845 1.00 71.00 104 THR A C 1
ATOM 809 O O . THR A 1 104 ? 11.552 -8.485 -2.830 1.00 71.00 104 THR A O 1
ATOM 812 N N . PRO A 1 105 ? 12.588 -10.204 -3.854 1.00 60.84 105 PRO A N 1
ATOM 813 C CA . PRO A 1 105 ? 13.517 -10.427 -2.752 1.00 60.84 105 PRO A CA 1
ATOM 814 C C . PRO A 1 105 ? 14.421 -9.198 -2.584 1.00 60.84 105 PRO A C 1
ATOM 816 O O . PRO A 1 105 ? 15.001 -8.738 -3.559 1.00 60.84 105 PRO A O 1
ATOM 819 N N . MET A 1 106 ? 14.560 -8.677 -1.358 1.00 56.28 106 MET A N 1
ATOM 820 C CA . MET A 1 106 ? 15.708 -7.815 -1.042 1.00 56.28 106 MET A CA 1
ATOM 821 C C . MET A 1 106 ? 16.905 -8.736 -0.874 1.00 56.28 106 MET A C 1
ATOM 823 O O . MET A 1 106 ? 16.882 -9.617 -0.007 1.00 56.28 106 MET A O 1
ATOM 827 N N . THR A 1 107 ? 17.955 -8.541 -1.656 1.00 47.62 107 THR A N 1
ATOM 828 C CA . THR A 1 107 ? 19.246 -9.140 -1.340 1.00 47.62 107 THR A CA 1
ATOM 829 C C . THR A 1 107 ? 19.698 -8.574 0.016 1.00 47.62 107 THR A C 1
ATOM 831 O O . THR A 1 107 ? 19.773 -7.366 0.201 1.00 47.62 107 THR A O 1
ATOM 834 N N . ARG A 1 108 ? 19.978 -9.460 0.987 1.00 45.31 108 ARG A N 1
ATOM 835 C CA . ARG A 1 108 ? 20.569 -9.202 2.330 1.00 45.31 108 ARG A CA 1
ATOM 836 C C . ARG A 1 108 ? 19.688 -8.900 3.552 1.00 45.31 108 ARG A C 1
ATOM 838 O O . ARG A 1 108 ? 20.250 -8.584 4.599 1.00 45.31 108 ARG A O 1
ATOM 845 N N . LEU A 1 109 ? 18.373 -9.103 3.537 1.00 40.97 109 LEU A N 1
ATOM 846 C CA . LEU A 1 109 ? 17.620 -9.189 4.802 1.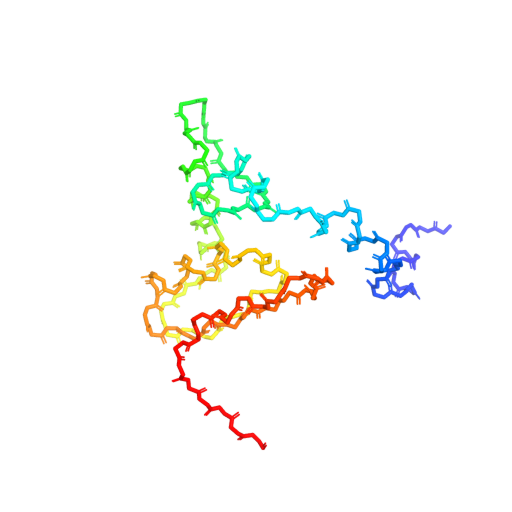00 40.97 109 LEU A CA 1
ATOM 847 C C . LEU A 1 109 ? 16.958 -10.557 4.933 1.00 40.97 109 LEU A C 1
ATOM 849 O O . LEU A 1 109 ? 16.029 -10.890 4.198 1.00 40.97 109 LEU A O 1
ATOM 853 N N . ASN A 1 110 ? 17.476 -11.345 5.883 1.00 37.38 110 ASN A N 1
ATOM 854 C CA . ASN A 1 110 ? 16.874 -12.588 6.349 1.00 37.38 110 ASN A CA 1
ATOM 855 C C . ASN A 1 110 ? 15.380 -12.356 6.573 1.00 37.38 110 ASN A C 1
ATOM 857 O O . ASN A 1 110 ? 14.960 -11.516 7.367 1.00 37.38 110 ASN A O 1
ATOM 861 N N . THR A 1 111 ? 14.604 -13.063 5.769 1.00 41.16 111 THR A N 1
ATOM 862 C CA . THR A 1 111 ? 13.228 -12.750 5.426 1.00 41.16 111 THR A CA 1
ATOM 863 C C . THR A 1 111 ? 12.348 -12.779 6.672 1.00 41.16 111 THR A C 1
ATOM 865 O O . THR A 1 111 ? 12.264 -13.798 7.362 1.00 41.16 111 THR A O 1
ATOM 868 N N . LEU A 1 112 ? 11.650 -11.671 6.936 1.00 40.88 112 LEU A N 1
ATOM 869 C CA . LEU A 1 112 ? 10.413 -11.680 7.712 1.00 40.88 112 LEU A CA 1
ATOM 870 C C . LEU A 1 112 ? 9.539 -12.818 7.168 1.00 40.88 112 LEU A C 1
ATOM 872 O O . LEU A 1 112 ? 9.090 -12.776 6.024 1.00 40.88 112 LEU A O 1
ATOM 876 N N . LYS A 1 113 ? 9.314 -13.857 7.978 1.00 40.00 113 LYS A N 1
ATOM 877 C CA . LYS A 1 113 ? 8.222 -14.800 7.743 1.00 40.00 113 LYS A CA 1
ATOM 878 C C . LYS A 1 113 ? 6.941 -14.014 7.971 1.00 40.00 113 LYS A C 1
ATOM 880 O O . LYS A 1 113 ? 6.518 -13.856 9.114 1.00 40.00 113 LYS A O 1
ATOM 885 N N . THR A 1 114 ? 6.370 -13.471 6.901 1.00 39.28 114 THR A N 1
ATOM 886 C CA . THR A 1 114 ? 5.046 -12.853 6.941 1.00 39.28 114 THR A CA 1
ATOM 887 C C . THR A 1 114 ? 4.096 -13.835 7.619 1.00 39.28 114 THR A C 1
ATOM 889 O O . THR A 1 114 ? 4.062 -15.015 7.262 1.00 39.28 114 THR A O 1
ATOM 892 N N . LEU A 1 115 ? 3.396 -13.362 8.651 1.00 36.91 115 LEU A N 1
ATOM 893 C CA . LEU A 1 115 ? 2.396 -14.104 9.413 1.00 36.91 115 LEU A CA 1
ATOM 894 C C . LEU A 1 115 ? 1.294 -14.595 8.467 1.00 36.91 115 LEU A C 1
ATOM 896 O O . LEU A 1 115 ? 0.284 -13.938 8.253 1.00 36.91 115 LEU A O 1
ATOM 900 N N . GLN A 1 116 ? 1.507 -15.768 7.880 1.00 40.94 116 GLN A N 1
ATOM 901 C CA . GLN A 1 116 ? 0.525 -16.464 7.073 1.00 40.94 116 GLN A CA 1
ATOM 902 C C . GLN A 1 116 ? -0.334 -17.288 8.032 1.00 40.94 116 GLN A C 1
ATOM 904 O O . GLN A 1 116 ? 0.130 -18.270 8.624 1.00 40.94 116 GLN A O 1
ATOM 909 N N . LYS A 1 117 ? -1.600 -16.897 8.209 1.00 35.69 117 LYS A N 1
ATOM 910 C CA . LYS A 1 117 ? -2.596 -17.775 8.826 1.00 35.69 117 LYS A CA 1
ATOM 911 C C . LYS A 1 117 ? -2.713 -18.993 7.903 1.00 35.69 117 LYS A C 1
ATOM 913 O O . LYS A 1 117 ? -3.205 -18.905 6.783 1.00 35.69 117 LYS A O 1
ATOM 918 N N . ARG A 1 118 ? -2.121 -20.106 8.343 1.00 37.81 118 ARG A N 1
ATOM 919 C CA . ARG A 1 118 ? -2.010 -21.372 7.610 1.00 37.81 118 ARG A CA 1
ATOM 920 C C . ARG A 1 118 ? -3.359 -21.795 7.021 1.00 37.81 118 ARG A C 1
ATOM 922 O O . ARG A 1 118 ? -4.240 -22.218 7.762 1.00 37.81 118 ARG A O 1
ATOM 929 N N . ARG A 1 119 ? -3.442 -21.858 5.694 1.00 32.94 119 ARG A N 1
ATOM 930 C CA . ARG A 1 119 ? -4.107 -22.963 4.995 1.00 32.94 119 ARG A CA 1
ATOM 931 C C . ARG A 1 119 ? -3.178 -23.449 3.892 1.00 32.94 119 ARG A C 1
ATOM 933 O O . ARG A 1 119 ? -3.086 -22.880 2.814 1.00 32.94 119 ARG A O 1
ATOM 940 N N . THR A 1 120 ? -2.417 -24.474 4.254 1.00 26.44 120 THR A N 1
ATOM 941 C CA . THR A 1 120 ? -1.573 -25.276 3.372 1.00 26.44 120 THR A CA 1
ATOM 942 C C . THR A 1 120 ? -2.385 -25.777 2.182 1.00 26.44 120 THR A C 1
ATOM 944 O O . THR A 1 120 ? -3.308 -26.563 2.380 1.00 26.44 120 THR A O 1
ATOM 947 N N . TRP A 1 121 ? -2.000 -25.394 0.969 1.00 24.78 121 TRP A N 1
ATOM 948 C CA . TRP A 1 121 ? -2.300 -26.172 -0.228 1.00 24.78 121 TRP A CA 1
ATOM 949 C C . TRP A 1 121 ? -0.997 -26.827 -0.680 1.00 24.78 121 TRP A C 1
ATOM 951 O O . TRP A 1 121 ? -0.057 -26.153 -1.094 1.00 24.78 121 TRP A O 1
ATOM 961 N N . ARG A 1 122 ? -0.928 -28.148 -0.490 1.00 22.70 122 ARG A N 1
ATOM 962 C CA . ARG A 1 122 ? 0.002 -29.027 -1.200 1.00 22.70 122 ARG A CA 1
ATOM 963 C C . ARG A 1 122 ? -0.592 -29.252 -2.589 1.00 22.70 122 ARG A C 1
ATOM 965 O O . ARG A 1 122 ? -1.739 -29.687 -2.673 1.00 22.70 122 ARG A O 1
ATOM 972 N N . THR A 1 123 ? 0.186 -28.987 -3.626 1.00 31.12 123 THR A N 1
ATOM 973 C CA . THR A 1 123 ? 0.142 -29.778 -4.861 1.00 31.12 123 THR A CA 1
ATOM 974 C C . THR A 1 123 ? 1.285 -30.769 -4.805 1.00 31.12 123 THR A C 1
ATOM 976 O O . THR A 1 123 ? 2.384 -30.320 -4.397 1.00 31.12 123 THR A O 1
#

Secondary structure (DSSP, 8-state):
--HHHHHHHS-S-S-HHHHHHHHH-S-HHHHHHHS-TT---S----SSTT--HHHHHHHHHHHHHHHHT--TT-EEEEET-TTTHHHHHHHHH-TTSEEEEE-PPPTTS--------------

Radius of gyration: 17.12 Å; chains: 1; bounding box: 36×50×45 Å

pLDDT: mean 82.52, std 21.14, range [22.7, 98.5]

Foldseek 3Di:
DDPVVCCVPDDPDDPPVVVLVVPPQDDPVVLVVPADPLSDPDFFQDPDDVQDRNNRLVVVLVVVCVVVVDDAQEEEEAEQCRVVSSVVVCCVVRVNYAYHYDHDDRPPDPDDPPPGPDDDDDD

Sequence (123 aa):
MSVIDGLKTGPIAENTIDANEQHYEVPGDYFKAVLGPKLKYSCCWFDDESVSLGEGEIKMMESYLERAKIEDGQMILDLGCGWGSLSLFLAERFPNSAIYSVRTPMTRLNTLKTLQKRRTWRT